Protein AF-A0A3B7A622-F1 (afdb_monomer_lite)

Radius of gyration: 19.05 Å; chains: 1; bounding box: 49×40×48 Å

Secondary structure (DSSP, 8-state):
--TT--HHHHHHHHTT-SEEEES-TT-THHHHHHHTT-EEEEPPPTT--HHHH-SSGGGGTTEEESGGGHHHHHHHGGGHHHHHHHHHHHHHHHHHHHHHHHHHHHHHHHTT--

pLDDT: mean 94.78, std 9.1, range [47.94, 98.69]

Structure (mmCIF, N/CA/C/O backbone):
data_AF-A0A3B7A622-F1
#
_entry.id   AF-A0A3B7A622-F1
#
loop_
_atom_site.group_PDB
_atom_site.id
_atom_site.type_symbol
_atom_site.label_atom_id
_atom_site.label_alt_id
_atom_site.label_comp_id
_atom_site.label_asym_id
_atom_site.label_entity_id
_atom_site.label_seq_id
_atom_site.pdbx_PDB_ins_code
_atom_site.Cartn_x
_atom_site.Cartn_y
_atom_site.Cartn_z
_atom_site.occupancy
_atom_site.B_iso_or_equiv
_atom_site.auth_seq_id
_atom_site.auth_comp_id
_atom_site.auth_asym_id
_atom_site.auth_atom_id
_atom_site.pdbx_PDB_model_num
ATOM 1 N N . MET A 1 1 ? -7.044 -13.020 -11.434 1.00 74.94 1 MET A N 1
ATOM 2 C CA . MET A 1 1 ? -8.142 -12.387 -10.680 1.00 74.94 1 MET A CA 1
ATOM 3 C C . MET A 1 1 ? -8.214 -13.049 -9.310 1.00 74.94 1 MET A C 1
ATOM 5 O O . MET A 1 1 ? -8.166 -14.276 -9.260 1.00 74.94 1 MET A O 1
ATOM 9 N N . ILE A 1 2 ? -8.195 -12.271 -8.225 1.00 89.12 2 ILE A N 1
ATOM 10 C CA . ILE A 1 2 ? -8.141 -12.774 -6.834 1.00 89.12 2 ILE A CA 1
ATOM 11 C C . ILE A 1 2 ? -9.452 -12.543 -6.068 1.00 89.12 2 ILE A C 1
ATOM 13 O O . ILE A 1 2 ? -9.516 -12.805 -4.872 1.00 89.12 2 ILE A O 1
ATOM 17 N N . ASP A 1 3 ? -10.492 -12.099 -6.770 1.00 86.62 3 ASP A N 1
ATOM 18 C CA . ASP A 1 3 ? -11.796 -11.773 -6.199 1.00 86.62 3 ASP A CA 1
ATOM 19 C C . ASP A 1 3 ? -12.456 -12.995 -5.550 1.00 86.62 3 ASP A C 1
ATOM 21 O O . ASP A 1 3 ? -12.301 -14.132 -6.006 1.00 86.62 3 ASP A O 1
ATOM 25 N N . GLY A 1 4 ? -13.186 -12.752 -4.458 1.00 90.94 4 GLY A N 1
ATOM 26 C CA . GLY A 1 4 ? -13.885 -13.791 -3.696 1.00 90.94 4 GLY A CA 1
ATOM 27 C C . GLY A 1 4 ? -12.982 -14.700 -2.854 1.00 90.94 4 GLY A C 1
ATOM 28 O O . GLY A 1 4 ? -13.478 -15.650 -2.255 1.00 90.94 4 GLY A O 1
ATOM 29 N N . LYS A 1 5 ? -11.672 -14.432 -2.794 1.00 95.19 5 LYS A N 1
ATOM 30 C CA . LYS A 1 5 ? -10.721 -15.176 -1.957 1.00 95.19 5 LYS A CA 1
ATOM 31 C C . LYS A 1 5 ? -10.599 -14.570 -0.567 1.00 95.19 5 LYS A C 1
ATOM 33 O O . LYS A 1 5 ? -10.667 -13.358 -0.391 1.00 95.19 5 LYS A O 1
ATOM 38 N N . SER A 1 6 ? -10.335 -15.422 0.416 1.00 96.56 6 SER A N 1
ATOM 39 C CA . SER A 1 6 ? -9.942 -14.978 1.753 1.00 96.56 6 SER A CA 1
ATOM 40 C C . SER A 1 6 ? -8.558 -14.317 1.741 1.00 96.56 6 SER A C 1
ATOM 42 O O . SER A 1 6 ? -7.710 -14.623 0.898 1.00 96.56 6 SER A O 1
ATOM 44 N N . HIS A 1 7 ? -8.270 -13.475 2.738 1.00 94.69 7 HIS A N 1
ATOM 45 C CA . HIS A 1 7 ? -6.940 -12.873 2.895 1.00 94.69 7 HIS A CA 1
ATOM 46 C C . HIS A 1 7 ? -5.817 -13.920 2.983 1.00 94.69 7 HIS A C 1
ATOM 48 O O . HIS A 1 7 ? -4.729 -13.699 2.457 1.00 94.69 7 HIS A O 1
ATOM 54 N N . ALA A 1 8 ? -6.080 -15.083 3.591 1.00 97.44 8 ALA A N 1
ATOM 55 C CA . ALA A 1 8 ? -5.104 -16.167 3.686 1.00 97.44 8 ALA A CA 1
ATOM 56 C C . ALA A 1 8 ? -4.768 -16.768 2.310 1.00 97.44 8 ALA A C 1
ATOM 58 O O . ALA A 1 8 ? -3.598 -16.992 1.996 1.00 97.44 8 ALA A O 1
ATOM 59 N N . GLU A 1 9 ? -5.776 -16.990 1.464 1.00 97.88 9 GLU A N 1
ATOM 60 C CA . GLU A 1 9 ? -5.575 -17.478 0.097 1.00 97.88 9 GLU A CA 1
ATOM 61 C C . GLU A 1 9 ? -4.857 -16.446 -0.775 1.00 97.88 9 GLU A C 1
ATOM 63 O O . GLU A 1 9 ? -3.948 -16.807 -1.525 1.00 97.88 9 GLU A O 1
ATOM 68 N N . VAL A 1 10 ? -5.229 -15.168 -0.655 1.00 97.62 10 VAL A N 1
ATOM 69 C CA . VAL A 1 10 ? -4.567 -14.061 -1.360 1.00 97.62 10 VAL A CA 1
ATOM 70 C C . VAL A 1 10 ? -3.096 -13.968 -0.954 1.00 97.62 10 VAL A C 1
ATOM 72 O O . VAL A 1 10 ? -2.223 -13.968 -1.820 1.00 97.62 10 VAL A O 1
ATOM 75 N N . ALA A 1 11 ? -2.791 -14.000 0.345 1.00 97.88 11 ALA A N 1
ATOM 76 C CA . ALA A 1 11 ? -1.416 -13.989 0.837 1.00 97.88 11 ALA A CA 1
ATOM 77 C C . ALA A 1 11 ? -0.616 -15.207 0.345 1.00 97.88 11 ALA A C 1
ATOM 79 O O . ALA A 1 11 ? 0.544 -15.080 -0.048 1.00 97.88 11 ALA A O 1
ATOM 80 N N . ALA A 1 12 ? -1.230 -16.395 0.317 1.00 98.06 12 ALA A N 1
ATOM 81 C CA . ALA A 1 12 ? -0.591 -17.593 -0.221 1.00 98.06 12 ALA A CA 1
ATOM 82 C C . ALA A 1 12 ? -0.281 -17.462 -1.721 1.00 98.06 12 ALA A C 1
ATOM 84 O O . ALA A 1 12 ? 0.737 -17.979 -2.176 1.00 98.06 12 ALA A O 1
ATOM 85 N N . ILE A 1 13 ? -1.135 -16.780 -2.492 1.00 97.75 13 ILE A N 1
ATOM 86 C CA . ILE A 1 13 ? -0.868 -16.455 -3.899 1.00 97.75 13 ILE A CA 1
ATOM 87 C C . ILE A 1 13 ? 0.295 -15.467 -4.001 1.00 97.75 13 ILE A C 1
ATOM 89 O O . ILE A 1 13 ? 1.241 -15.748 -4.735 1.00 97.75 13 ILE A O 1
ATOM 93 N N . PHE A 1 14 ? 0.267 -14.365 -3.244 1.00 98.12 14 PHE A N 1
ATOM 94 C CA . PHE A 1 14 ? 1.316 -13.345 -3.302 1.00 98.12 14 PHE A CA 1
ATOM 95 C C . PHE A 1 14 ? 2.700 -13.887 -2.957 1.00 98.12 14 PHE A C 1
ATOM 97 O O . PHE A 1 14 ? 3.646 -13.623 -3.688 1.00 98.12 14 PHE A O 1
ATOM 104 N N . LYS A 1 15 ? 2.813 -14.763 -1.955 1.00 98.00 15 LYS A N 1
ATOM 105 C CA . LYS A 1 15 ? 4.084 -15.419 -1.597 1.00 98.00 15 LYS A CA 1
ATOM 106 C C . LYS A 1 15 ? 4.678 -16.312 -2.699 1.00 98.00 15 LYS A C 1
ATOM 108 O O . LYS A 1 15 ? 5.817 -16.750 -2.571 1.00 98.00 15 LYS A O 1
ATOM 113 N N . ARG A 1 16 ? 3.916 -16.649 -3.748 1.00 97.75 16 ARG A N 1
ATOM 114 C CA . ARG A 1 16 ? 4.358 -17.521 -4.855 1.00 97.75 16 ARG A CA 1
ATOM 115 C C . ARG A 1 16 ? 4.586 -16.783 -6.170 1.00 97.75 16 ARG A C 1
ATOM 117 O O . ARG A 1 16 ? 5.110 -17.387 -7.105 1.00 97.75 16 ARG A O 1
ATOM 124 N N . VAL A 1 17 ? 4.167 -15.525 -6.282 1.00 97.62 17 VAL A N 1
ATOM 125 C CA . VAL A 1 17 ? 4.314 -14.738 -7.512 1.00 97.62 17 VAL A CA 1
ATOM 126 C C . VAL A 1 17 ? 5.420 -13.707 -7.352 1.00 97.62 17 VAL A C 1
ATOM 128 O O . VAL A 1 17 ? 5.717 -13.258 -6.253 1.00 97.62 17 VAL A O 1
ATOM 131 N N . LYS A 1 18 ? 6.036 -13.324 -8.470 1.00 97.62 18 LYS A N 1
ATOM 132 C CA . LYS A 1 18 ? 7.076 -12.287 -8.478 1.00 97.62 18 LYS A CA 1
ATOM 133 C C . LYS A 1 18 ? 6.486 -10.881 -8.487 1.00 97.62 18 LYS A C 1
ATOM 135 O O . LYS A 1 18 ? 7.056 -9.974 -7.890 1.00 97.62 18 LYS A O 1
ATOM 140 N N . THR A 1 19 ? 5.360 -10.713 -9.177 1.00 97.88 19 THR A N 1
ATOM 141 C CA . THR A 1 19 ? 4.769 -9.403 -9.439 1.00 97.88 19 THR A CA 1
ATOM 142 C C . THR A 1 19 ? 3.251 -9.495 -9.399 1.00 97.88 19 THR A C 1
ATOM 144 O O . THR A 1 19 ? 2.656 -10.382 -10.015 1.00 97.88 19 THR A O 1
ATOM 147 N N . PHE A 1 20 ? 2.637 -8.567 -8.680 1.00 97.88 20 PHE A N 1
ATOM 148 C CA . PHE A 1 20 ? 1.221 -8.251 -8.724 1.00 97.88 20 PHE A CA 1
ATOM 149 C C . PHE A 1 20 ? 1.031 -6.994 -9.578 1.00 97.88 20 PHE A C 1
ATOM 151 O O . PHE A 1 20 ? 1.732 -6.004 -9.385 1.00 97.88 20 PHE A O 1
ATOM 158 N N . ILE A 1 21 ? 0.108 -7.050 -10.537 1.00 98.00 21 ILE A N 1
ATOM 159 C CA . ILE A 1 21 ? -0.218 -5.931 -11.426 1.00 98.00 21 ILE A CA 1
ATOM 160 C C . ILE A 1 21 ? -1.689 -5.586 -11.210 1.00 98.00 21 ILE A C 1
ATOM 162 O O . ILE A 1 21 ? -2.544 -6.468 -11.337 1.00 98.00 21 ILE A O 1
ATOM 166 N N . SER A 1 22 ? -1.975 -4.324 -10.897 1.00 97.38 22 SER A N 1
ATOM 167 C CA . SER A 1 22 ? -3.328 -3.815 -10.669 1.00 97.38 22 SER A CA 1
ATOM 168 C C . SER A 1 22 ? -3.688 -2.719 -11.665 1.00 97.38 22 SER A C 1
ATOM 170 O O . SER A 1 22 ? -2.901 -1.809 -11.906 1.00 97.38 22 SER A O 1
ATOM 172 N N . TYR A 1 23 ? -4.909 -2.792 -12.193 1.00 96.19 23 TYR A N 1
ATOM 173 C CA . TYR A 1 23 ? -5.557 -1.696 -12.922 1.00 96.19 23 TYR A CA 1
ATOM 174 C C . TYR A 1 23 ? -6.470 -0.855 -12.016 1.00 96.19 23 TYR A C 1
ATOM 176 O O . TYR A 1 23 ? -6.941 0.192 -12.434 1.00 96.19 23 TYR A O 1
ATOM 184 N N . ASP A 1 24 ? -6.728 -1.310 -10.786 1.00 95.69 24 ASP A N 1
ATOM 185 C CA . ASP A 1 24 ? -7.339 -0.489 -9.741 1.00 95.69 24 ASP A CA 1
ATOM 186 C C . ASP A 1 24 ? -6.226 0.299 -9.042 1.00 95.69 24 ASP A C 1
ATOM 188 O O . ASP A 1 24 ? -5.376 -0.287 -8.354 1.00 95.69 24 ASP A O 1
ATOM 192 N N . THR A 1 25 ? -6.225 1.616 -9.253 1.00 95.75 25 THR A N 1
ATOM 193 C CA . THR A 1 25 ? -5.229 2.546 -8.720 1.00 95.75 25 THR A CA 1
ATOM 194 C C . THR A 1 25 ? -5.407 2.832 -7.229 1.00 95.75 25 THR A C 1
ATOM 196 O O . THR A 1 25 ? -4.525 3.427 -6.630 1.00 95.75 25 THR A O 1
ATOM 199 N N . TYR A 1 26 ? -6.467 2.363 -6.567 1.00 95.62 26 TYR A N 1
ATOM 200 C CA . TYR A 1 26 ? -6.691 2.597 -5.131 1.00 95.62 26 TYR A CA 1
ATOM 201 C C . TYR A 1 26 ? -6.788 1.303 -4.313 1.00 95.62 26 TYR A C 1
ATOM 203 O O . TYR A 1 26 ? -7.288 1.287 -3.185 1.00 95.62 26 TYR A O 1
ATOM 211 N N . THR A 1 27 ? -6.270 0.199 -4.853 1.00 94.44 27 THR A N 1
ATOM 212 C CA . THR A 1 27 ? -6.373 -1.107 -4.207 1.00 94.44 27 THR A CA 1
ATOM 213 C C . THR A 1 27 ? -5.435 -1.277 -3.005 1.00 94.44 27 THR A C 1
ATOM 215 O O . THR A 1 27 ? -4.224 -1.057 -3.088 1.00 94.44 27 THR A O 1
ATOM 218 N N . ALA A 1 28 ? -5.964 -1.797 -1.891 1.00 94.06 28 ALA A N 1
ATOM 219 C CA . ALA A 1 28 ? -5.148 -2.220 -0.746 1.00 94.06 28 ALA A CA 1
ATOM 220 C C . ALA A 1 28 ? -4.269 -3.449 -1.062 1.00 94.06 28 ALA A C 1
ATOM 222 O O . ALA A 1 28 ? -3.253 -3.686 -0.401 1.00 94.06 28 ALA A O 1
ATOM 223 N N . TYR A 1 29 ? -4.620 -4.220 -2.102 1.00 96.81 29 TYR A N 1
ATOM 224 C CA . TYR A 1 29 ? -3.871 -5.413 -2.500 1.00 96.81 29 TYR A CA 1
ATOM 225 C C . TYR A 1 29 ? -2.427 -5.115 -2.906 1.00 96.81 29 TYR A C 1
ATOM 227 O O . TYR A 1 29 ? -1.577 -5.991 -2.754 1.00 96.81 29 TYR A O 1
ATOM 235 N N . SER A 1 30 ? -2.129 -3.891 -3.348 1.00 97.69 30 SER A N 1
ATOM 236 C CA . SER A 1 30 ? -0.768 -3.468 -3.677 1.00 97.69 30 SER A CA 1
ATOM 237 C C . SER A 1 30 ? 0.154 -3.567 -2.462 1.00 97.69 30 SER A C 1
ATOM 239 O O . SER A 1 30 ? 1.198 -4.214 -2.519 1.00 97.69 30 SER A O 1
ATOM 241 N N . SER A 1 31 ? -0.264 -3.023 -1.316 1.00 97.50 31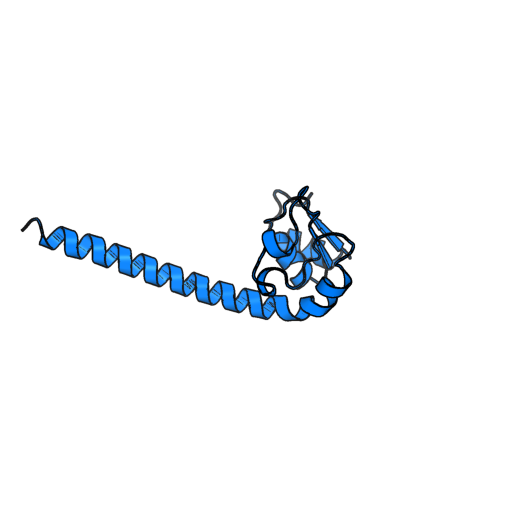 SER A N 1
ATOM 242 C CA . SER A 1 31 ? 0.512 -3.121 -0.076 1.00 97.50 31 SER A CA 1
ATOM 243 C C . SER A 1 31 ? 0.603 -4.563 0.427 1.00 97.50 31 SER A C 1
ATOM 245 O O . SER A 1 31 ? 1.657 -4.985 0.900 1.00 97.50 31 SER A O 1
ATOM 247 N N . PHE A 1 32 ? -0.462 -5.358 0.280 1.00 97.38 32 PHE A N 1
ATOM 248 C CA . PHE A 1 32 ? -0.444 -6.771 0.672 1.00 97.38 32 PHE A CA 1
ATOM 249 C C . PHE A 1 32 ? 0.524 -7.604 -0.170 1.00 97.38 32 PHE A C 1
ATOM 251 O O . PHE A 1 32 ? 1.210 -8.469 0.378 1.00 97.38 32 PHE A O 1
ATOM 258 N N . ALA A 1 33 ? 0.606 -7.342 -1.477 1.00 98.25 33 ALA A N 1
ATOM 259 C CA . ALA A 1 33 ? 1.563 -7.995 -2.361 1.00 98.25 33 ALA A CA 1
ATOM 260 C C . ALA A 1 33 ? 3.000 -7.723 -1.899 1.00 98.25 33 ALA A C 1
ATOM 262 O O . ALA A 1 33 ? 3.758 -8.675 -1.696 1.00 98.25 33 ALA A O 1
ATOM 263 N N . VAL A 1 34 ? 3.326 -6.455 -1.619 1.00 98.44 34 VAL A N 1
ATOM 264 C CA . VAL A 1 34 ? 4.657 -6.041 -1.144 1.00 98.44 34 VAL A CA 1
ATOM 265 C C . VAL A 1 34 ? 5.009 -6.696 0.187 1.00 98.44 34 VAL A C 1
ATOM 267 O O . VAL A 1 34 ? 6.080 -7.284 0.316 1.00 98.44 34 VAL A O 1
ATOM 270 N N . LEU A 1 35 ? 4.091 -6.680 1.159 1.00 98.19 35 LEU A N 1
ATOM 271 C CA . LEU A 1 35 ? 4.294 -7.324 2.464 1.00 98.19 35 LEU A CA 1
ATOM 272 C C . LEU A 1 35 ? 4.438 -8.853 2.364 1.00 98.19 35 LEU A C 1
ATOM 274 O O . LEU A 1 35 ? 5.032 -9.482 3.237 1.00 98.19 35 LEU A O 1
ATOM 278 N N . CYS A 1 36 ? 3.920 -9.462 1.296 1.00 98.31 36 CYS A N 1
ATOM 279 C CA . CYS A 1 36 ? 4.113 -10.879 0.990 1.00 98.31 36 CYS A CA 1
ATOM 280 C C . CYS A 1 36 ? 5.383 -11.168 0.168 1.00 98.31 36 CYS A C 1
ATOM 282 O O . CYS A 1 36 ? 5.654 -12.339 -0.105 1.00 98.31 36 CYS A O 1
ATOM 284 N N . GLY A 1 37 ? 6.151 -10.143 -0.214 1.00 97.75 37 GLY A N 1
ATOM 285 C CA . GLY A 1 37 ? 7.392 -10.259 -0.984 1.00 97.75 37 GLY A CA 1
ATOM 286 C C . GLY A 1 37 ? 7.226 -10.210 -2.507 1.00 97.75 37 GLY A C 1
ATOM 287 O O . GLY A 1 37 ? 8.204 -10.423 -3.222 1.00 97.75 37 GLY A O 1
ATOM 288 N N . ALA A 1 38 ? 6.025 -9.933 -3.019 1.00 98.19 38 ALA A N 1
ATOM 289 C CA . ALA A 1 38 ? 5.794 -9.718 -4.445 1.00 98.19 38 ALA A CA 1
ATOM 290 C C . ALA A 1 38 ? 5.922 -8.228 -4.788 1.00 98.19 38 ALA A C 1
ATOM 292 O O . ALA A 1 38 ? 5.373 -7.377 -4.092 1.00 98.19 38 ALA A O 1
ATOM 293 N N . ALA A 1 39 ? 6.593 -7.902 -5.894 1.00 98.25 39 ALA A N 1
ATOM 294 C CA . ALA A 1 39 ? 6.599 -6.536 -6.411 1.00 98.25 39 ALA A CA 1
ATOM 295 C C . ALA A 1 39 ? 5.171 -6.117 -6.792 1.00 98.25 39 ALA A C 1
ATOM 297 O O . ALA A 1 39 ? 4.425 -6.926 -7.343 1.00 98.25 39 ALA A O 1
ATOM 298 N N . SER A 1 40 ? 4.792 -4.867 -6.536 1.00 98.50 40 SER A N 1
ATOM 299 C CA . SER A 1 40 ? 3.477 -4.347 -6.912 1.00 98.50 40 SER A CA 1
ATOM 300 C C . SER A 1 40 ? 3.614 -3.268 -7.975 1.00 98.50 40 SER A C 1
ATOM 302 O O . SER A 1 40 ? 4.373 -2.321 -7.790 1.00 98.50 40 SER A O 1
ATOM 304 N N . VAL A 1 41 ? 2.852 -3.395 -9.060 1.00 98.69 41 VAL A N 1
ATOM 305 C CA . VAL A 1 41 ? 2.751 -2.398 -10.129 1.00 98.69 41 VAL A CA 1
ATOM 306 C C . VAL A 1 41 ? 1.292 -1.989 -10.273 1.00 98.69 41 VAL A C 1
ATOM 308 O O . VAL A 1 41 ? 0.425 -2.826 -10.518 1.00 98.69 41 VAL A O 1
ATOM 311 N N . VAL A 1 42 ? 1.021 -0.701 -10.138 1.00 98.38 42 VAL A N 1
ATOM 312 C CA . VAL A 1 42 ? -0.264 -0.096 -10.483 1.00 98.38 42 VAL A CA 1
ATOM 313 C C . VAL A 1 42 ? -0.132 0.511 -11.873 1.00 98.38 42 VAL A C 1
ATOM 315 O O . VAL A 1 42 ? 0.835 1.216 -12.146 1.00 98.38 42 VAL A O 1
ATOM 318 N N . ILE A 1 43 ? -1.081 0.226 -12.762 1.00 98.31 43 ILE A N 1
ATOM 319 C CA . ILE A 1 43 ? -1.120 0.836 -14.091 1.00 98.31 43 ILE A CA 1
ATOM 320 C C . ILE A 1 43 ? -1.637 2.276 -13.957 1.00 98.31 43 ILE A C 1
ATOM 322 O O . ILE A 1 43 ? -2.734 2.452 -13.431 1.00 98.31 43 ILE A O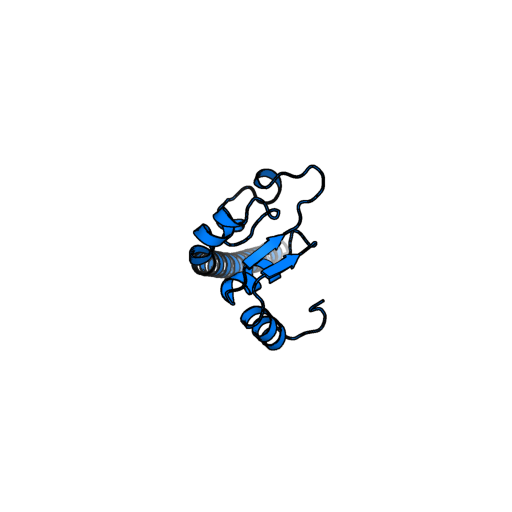 1
ATOM 326 N N . PRO A 1 44 ? -0.877 3.294 -14.409 1.00 97.75 44 PRO A N 1
ATOM 327 C CA . PRO A 1 44 ? -1.287 4.690 -14.320 1.00 97.75 44 PRO A CA 1
ATOM 328 C C . PRO A 1 44 ? -2.610 4.981 -15.024 1.00 97.75 44 PRO A C 1
ATOM 330 O O . PRO A 1 44 ? -2.853 4.507 -16.138 1.00 97.75 44 PRO A O 1
ATOM 333 N N . ASP A 1 45 ? -3.419 5.835 -14.404 1.00 96.88 45 ASP A N 1
ATOM 334 C CA . ASP A 1 45 ? -4.591 6.412 -15.049 1.00 96.88 45 ASP A CA 1
ATOM 335 C C . ASP A 1 45 ? -4.156 7.432 -16.106 1.00 96.88 45 ASP A C 1
ATOM 337 O O . ASP A 1 45 ? -3.169 8.159 -15.955 1.00 96.88 45 ASP A O 1
ATOM 341 N N . HIS A 1 46 ? -4.904 7.508 -17.206 1.00 96.38 46 HIS A N 1
ATOM 342 C CA . HIS A 1 46 ? -4.546 8.392 -18.308 1.00 96.38 46 HIS A CA 1
ATOM 343 C C . HIS A 1 46 ? -4.527 9.864 -17.864 1.00 96.38 46 HIS A C 1
ATOM 345 O O . HIS A 1 46 ? -5.555 10.430 -17.496 1.00 96.38 46 HIS A O 1
ATOM 351 N N . GLY A 1 47 ? -3.365 10.510 -17.993 1.00 96.38 47 GLY A N 1
ATOM 352 C CA . GLY A 1 47 ? -3.183 11.925 -17.662 1.00 96.38 47 GLY A CA 1
ATOM 353 C C . GLY A 1 47 ? -3.007 12.213 -16.170 1.00 96.38 47 GLY A C 1
ATOM 354 O O . GLY A 1 47 ? -2.987 13.382 -15.792 1.00 96.38 47 GLY A O 1
ATOM 355 N N . VAL A 1 48 ? -2.863 11.181 -15.334 1.00 97.56 48 VAL A N 1
ATOM 356 C CA . VAL A 1 48 ? -2.565 11.323 -13.907 1.00 97.56 48 VAL A CA 1
ATOM 357 C C . VAL A 1 48 ? -1.099 10.971 -13.683 1.00 97.56 48 VAL A C 1
ATOM 359 O O . VAL A 1 48 ? -0.642 9.897 -14.062 1.00 97.56 48 VAL A O 1
ATOM 362 N N . ASP A 1 49 ? -0.336 11.887 -13.089 1.00 96.88 49 ASP A N 1
ATOM 363 C CA . ASP A 1 49 ? 1.021 11.588 -12.636 1.00 96.88 49 ASP A CA 1
ATOM 364 C C . ASP A 1 49 ? 1.019 11.049 -11.194 1.00 96.88 49 ASP A C 1
ATOM 366 O O . ASP A 1 49 ? 0.072 11.241 -10.423 1.00 96.88 49 ASP A O 1
ATOM 370 N N . LYS A 1 50 ? 2.110 10.386 -10.794 1.00 96.81 50 LYS A N 1
ATOM 371 C CA . LYS A 1 50 ? 2.214 9.770 -9.463 1.00 96.81 50 LYS A CA 1
ATOM 372 C C . LYS A 1 50 ? 2.168 10.759 -8.294 1.00 96.81 50 LYS A C 1
ATOM 374 O O . LYS A 1 50 ? 1.911 10.327 -7.174 1.00 96.81 50 LYS A O 1
ATOM 379 N N . TYR A 1 51 ? 2.474 12.037 -8.512 1.00 97.00 51 TYR A N 1
ATOM 380 C CA . TYR A 1 51 ? 2.423 13.086 -7.488 1.00 97.00 51 TYR A CA 1
ATOM 381 C C . TYR A 1 51 ? 1.003 13.635 -7.316 1.00 97.00 51 TYR A C 1
ATOM 383 O O . TYR A 1 51 ? 0.654 14.067 -6.223 1.00 97.00 51 TYR A O 1
ATOM 391 N N . ALA A 1 52 ? 0.179 13.579 -8.362 1.00 97.25 52 ALA A N 1
ATOM 392 C CA . ALA A 1 52 ? -1.249 13.855 -8.285 1.00 97.25 52 ALA A CA 1
ATOM 393 C C . ALA A 1 52 ? -2.037 12.672 -7.693 1.00 97.25 52 ALA A C 1
ATOM 395 O O . ALA A 1 52 ? -2.952 12.888 -6.902 1.00 97.25 52 ALA A O 1
ATOM 396 N N . TRP A 1 53 ? -1.672 11.432 -8.044 1.00 96.94 53 TRP A N 1
ATOM 397 C CA . TRP A 1 53 ? -2.350 10.215 -7.573 1.00 96.94 53 TRP A CA 1
ATOM 398 C C . TRP A 1 53 ? -2.249 10.022 -6.051 1.00 96.94 53 TRP A C 1
ATOM 400 O O . TRP A 1 53 ? -3.269 9.928 -5.369 1.00 96.94 53 TRP A O 1
ATOM 410 N N . TYR A 1 54 ? -1.023 10.012 -5.521 1.00 96.50 54 TYR A N 1
ATOM 411 C CA . TYR A 1 54 ? -0.742 9.998 -4.084 1.00 96.50 54 TYR A CA 1
ATOM 412 C C . TYR A 1 54 ? 0.351 11.029 -3.776 1.00 96.50 54 TYR A C 1
ATOM 414 O O . TYR A 1 54 ? 1.542 10.740 -3.941 1.00 96.50 54 TYR A O 1
ATOM 422 N N . PRO A 1 55 ? -0.032 12.237 -3.324 1.00 96.69 55 PRO A N 1
ATOM 423 C CA . PRO A 1 55 ? 0.921 13.317 -3.088 1.00 96.69 55 PRO A CA 1
ATOM 424 C C . PRO A 1 55 ? 1.993 12.966 -2.056 1.00 96.69 55 PRO A C 1
ATOM 426 O O . PRO A 1 55 ? 3.177 13.219 -2.291 1.00 96.69 55 PRO A O 1
ATOM 429 N N . ASP A 1 56 ? 1.603 12.326 -0.950 1.00 96.94 56 ASP A N 1
ATOM 430 C CA . ASP A 1 56 ? 2.538 11.836 0.062 1.00 96.94 56 ASP A CA 1
ATOM 431 C C . ASP A 1 56 ? 3.347 10.648 -0.503 1.00 96.94 56 ASP A C 1
ATOM 433 O O . ASP A 1 56 ? 2.779 9.599 -0.824 1.00 96.94 56 ASP A O 1
ATOM 437 N N . PRO A 1 57 ? 4.682 10.759 -0.647 1.00 97.00 57 PRO A N 1
ATOM 438 C CA . PRO A 1 57 ? 5.520 9.642 -1.075 1.00 97.00 57 PRO A CA 1
ATOM 439 C C . PRO A 1 57 ? 5.388 8.408 -0.181 1.00 97.00 57 PRO A C 1
ATOM 441 O O . PRO A 1 57 ? 5.504 7.290 -0.683 1.00 97.00 57 PRO A O 1
ATOM 444 N N . ALA A 1 58 ? 5.119 8.591 1.117 1.00 97.44 58 ALA A N 1
ATOM 445 C CA . ALA A 1 58 ? 4.975 7.480 2.045 1.00 97.44 58 ALA A CA 1
ATOM 446 C C . ALA A 1 58 ? 3.768 6.598 1.718 1.00 97.44 58 ALA A C 1
ATOM 448 O O . ALA A 1 58 ? 3.802 5.398 1.977 1.00 97.44 58 ALA A O 1
ATOM 449 N N . ASP A 1 59 ? 2.729 7.157 1.094 1.00 96.38 59 ASP A N 1
ATOM 450 C CA . ASP A 1 59 ? 1.561 6.394 0.650 1.00 96.38 59 ASP A CA 1
ATOM 451 C C . ASP A 1 59 ? 1.810 5.530 -0.576 1.00 96.38 59 ASP A C 1
ATOM 453 O O . ASP A 1 59 ? 1.037 4.611 -0.836 1.00 96.38 59 ASP A O 1
ATOM 457 N N . ARG A 1 60 ? 2.908 5.776 -1.289 1.00 97.38 60 ARG A N 1
ATOM 458 C CA . ARG A 1 60 ? 3.278 5.011 -2.476 1.00 97.38 60 ARG A CA 1
ATOM 459 C C . ARG A 1 60 ? 4.285 3.906 -2.177 1.00 97.38 60 ARG A C 1
ATOM 461 O O . ARG A 1 60 ? 4.529 3.100 -3.063 1.00 97.38 60 ARG A O 1
ATOM 468 N N . TYR A 1 61 ? 4.927 3.891 -1.000 1.00 98.56 61 TYR A N 1
ATOM 469 C CA . TYR A 1 61 ? 6.067 3.002 -0.731 1.00 98.56 61 TYR A CA 1
ATOM 470 C C . TYR A 1 61 ? 5.788 1.560 -1.168 1.00 98.56 61 TYR A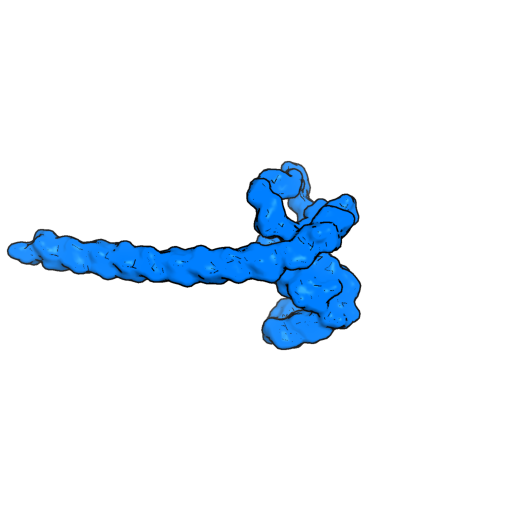 C 1
ATOM 472 O O . TYR A 1 61 ? 4.706 1.025 -0.930 1.00 98.56 61 TYR A O 1
ATOM 480 N N . GLY A 1 62 ? 6.767 0.934 -1.822 1.00 98.31 62 GLY A N 1
ATOM 481 C CA . GLY A 1 62 ? 6.639 -0.433 -2.326 1.00 98.31 62 GLY A CA 1
ATOM 482 C C . GLY A 1 62 ? 5.810 -0.598 -3.602 1.00 98.31 62 GLY A C 1
ATOM 483 O O . GLY A 1 62 ? 5.776 -1.700 -4.147 1.00 98.31 62 GLY A O 1
ATOM 484 N N . VAL A 1 63 ? 5.146 0.450 -4.096 1.00 98.56 63 VAL A N 1
ATOM 485 C CA . VAL A 1 63 ? 4.227 0.367 -5.238 1.00 98.56 63 VAL A CA 1
ATOM 486 C C . VAL A 1 63 ? 4.777 1.144 -6.424 1.00 98.56 63 VAL A C 1
ATOM 488 O O . VAL A 1 63 ? 4.907 2.361 -6.378 1.00 98.56 63 VAL A O 1
ATOM 491 N N . ALA A 1 64 ? 5.055 0.446 -7.519 1.00 98.62 64 ALA A N 1
ATOM 492 C CA . ALA A 1 64 ? 5.455 1.089 -8.759 1.00 98.62 64 ALA A CA 1
ATOM 493 C C . ALA A 1 64 ? 4.222 1.707 -9.429 1.00 98.62 64 ALA A C 1
ATOM 495 O O . ALA A 1 64 ? 3.240 1.003 -9.682 1.00 98.62 64 ALA A O 1
ATOM 496 N N . TYR A 1 65 ? 4.265 3.005 -9.719 1.00 98.25 65 TYR A N 1
ATOM 497 C CA . TYR A 1 65 ? 3.293 3.642 -10.601 1.00 98.25 65 TYR A CA 1
ATOM 498 C C . TYR A 1 65 ? 3.781 3.501 -12.043 1.00 98.25 65 TYR A C 1
ATOM 500 O O . TYR A 1 65 ? 4.648 4.251 -12.478 1.00 98.25 65 TYR A O 1
ATOM 508 N N . GLY A 1 66 ? 3.274 2.489 -12.744 1.00 98.06 66 GLY A N 1
ATOM 509 C CA . GLY A 1 66 ? 3.819 2.038 -14.022 1.00 98.06 66 GLY A CA 1
ATOM 510 C C . GLY A 1 66 ? 5.058 1.150 -13.871 1.00 98.06 66 GLY A C 1
ATOM 511 O O . GLY A 1 66 ? 5.619 0.979 -12.788 1.00 98.06 66 GLY A O 1
ATOM 512 N N . PHE A 1 67 ? 5.474 0.519 -14.971 1.00 97.94 67 PHE A N 1
ATOM 513 C CA . PHE A 1 67 ? 6.630 -0.391 -14.979 1.00 97.94 67 PHE A CA 1
ATOM 514 C C . PHE A 1 67 ? 7.969 0.355 -14.879 1.00 97.94 67 PHE A C 1
ATOM 516 O O . PHE A 1 67 ? 8.980 -0.221 -14.486 1.00 97.94 67 PHE A O 1
ATOM 523 N N . GLU A 1 68 ? 7.974 1.636 -15.221 1.00 96.69 68 GLU A N 1
ATOM 524 C CA . GLU A 1 68 ? 9.100 2.554 -15.120 1.00 96.69 68 GLU A CA 1
ATOM 525 C C . GLU A 1 68 ? 9.502 2.865 -13.670 1.00 96.69 68 GLU A C 1
ATOM 527 O O . GLU A 1 68 ? 10.649 3.226 -13.429 1.00 96.69 68 GLU A O 1
ATOM 532 N N . ASP A 1 69 ? 8.596 2.685 -12.702 1.00 97.69 69 ASP A N 1
ATOM 533 C CA . ASP A 1 69 ? 8.809 3.053 -11.293 1.00 97.69 69 ASP A CA 1
ATOM 534 C C . ASP A 1 69 ? 9.176 1.850 -10.401 1.00 97.69 69 ASP A C 1
ATOM 536 O O . ASP A 1 69 ? 9.119 1.918 -9.172 1.00 97.69 69 ASP A O 1
ATOM 540 N N . ILE A 1 70 ? 9.543 0.715 -11.011 1.00 97.56 70 ILE A N 1
ATOM 541 C CA . ILE A 1 70 ? 9.856 -0.535 -10.298 1.00 97.56 70 ILE A CA 1
ATOM 542 C C . ILE A 1 70 ? 11.063 -0.385 -9.371 1.00 97.56 70 ILE A C 1
ATOM 544 O O . ILE A 1 70 ? 11.043 -0.922 -8.265 1.00 97.56 70 ILE A O 1
ATOM 548 N N . GLU A 1 71 ? 12.108 0.324 -9.797 1.00 98.06 71 GLU A N 1
ATOM 549 C CA . GLU A 1 71 ? 13.316 0.509 -8.983 1.00 98.06 71 GLU A CA 1
ATOM 550 C C . GLU A 1 71 ? 12.981 1.227 -7.672 1.00 98.06 71 GLU A C 1
ATOM 552 O O . GLU A 1 71 ? 13.252 0.709 -6.589 1.00 98.06 71 GLU A O 1
ATOM 557 N N . TRP A 1 72 ? 12.250 2.337 -7.767 1.00 97.94 72 TRP A N 1
ATOM 558 C CA . TRP A 1 72 ? 11.759 3.080 -6.611 1.00 97.94 72 TRP A CA 1
ATOM 559 C C . TRP A 1 72 ? 10.872 2.223 -5.694 1.00 97.94 72 TRP A C 1
ATOM 561 O O . TRP A 1 72 ? 10.990 2.272 -4.464 1.00 97.94 72 TRP A O 1
ATOM 571 N N . ALA A 1 73 ? 9.996 1.401 -6.277 1.00 98.44 73 ALA A N 1
ATOM 572 C CA . ALA A 1 73 ? 9.139 0.500 -5.517 1.00 98.44 73 ALA A CA 1
ATOM 573 C C . ALA A 1 73 ? 9.960 -0.526 -4.722 1.00 98.44 73 ALA A C 1
ATOM 575 O O . ALA A 1 73 ? 9.711 -0.729 -3.536 1.00 98.44 73 ALA A O 1
ATOM 576 N N . LEU A 1 74 ? 10.978 -1.137 -5.332 1.00 98.12 74 LEU A N 1
ATOM 577 C CA . LEU A 1 74 ? 11.854 -2.099 -4.658 1.00 98.12 74 LEU A CA 1
ATOM 578 C C . LEU A 1 74 ? 12.689 -1.443 -3.551 1.00 98.12 74 LEU A C 1
ATOM 580 O O . LEU A 1 74 ? 12.800 -2.001 -2.459 1.00 98.12 74 LEU A O 1
ATOM 584 N N . GLU A 1 75 ? 13.230 -0.249 -3.798 1.00 98.56 75 GLU A N 1
ATOM 585 C CA . GLU A 1 75 ? 14.006 0.513 -2.812 1.00 98.56 75 GLU A CA 1
ATOM 586 C C . GLU A 1 75 ? 13.176 0.922 -1.589 1.00 98.56 75 GLU A C 1
ATOM 588 O O . GLU A 1 75 ? 13.681 0.973 -0.463 1.00 98.56 75 GLU A O 1
ATOM 593 N N . THR A 1 76 ? 11.892 1.221 -1.794 1.00 98.69 76 THR A N 1
ATOM 594 C CA . THR A 1 76 ? 10.988 1.678 -0.730 1.00 98.69 76 THR A CA 1
ATOM 595 C C . THR A 1 76 ? 10.157 0.562 -0.101 1.00 98.69 76 THR A C 1
ATOM 597 O O . THR A 1 76 ? 9.583 0.781 0.967 1.00 98.69 76 THR A O 1
ATOM 600 N N . ALA A 1 77 ? 10.137 -0.644 -0.677 1.00 98.56 77 ALA A N 1
ATOM 601 C CA . ALA A 1 77 ? 9.400 -1.799 -0.161 1.00 98.56 77 ALA A CA 1
ATOM 602 C C . ALA A 1 77 ? 9.652 -2.104 1.332 1.00 98.56 77 ALA A C 1
ATOM 604 O O . ALA A 1 77 ? 8.675 -2.347 2.046 1.00 98.56 77 ALA A O 1
ATOM 605 N N . PRO A 1 78 ? 10.891 -2.018 1.868 1.00 98.50 78 PRO A N 1
ATOM 606 C CA . PRO A 1 78 ? 11.130 -2.243 3.296 1.00 98.50 78 PRO A CA 1
ATOM 607 C C . PRO A 1 78 ? 10.374 -1.279 4.226 1.00 98.50 78 PRO A C 1
ATOM 609 O O . PRO A 1 78 ? 10.174 -1.596 5.392 1.00 98.50 78 PRO A O 1
ATOM 612 N N . ARG A 1 79 ? 9.931 -0.117 3.725 1.00 98.56 79 ARG A N 1
ATOM 613 C CA . ARG A 1 79 ? 9.242 0.929 4.505 1.00 98.56 79 ARG A CA 1
ATOM 614 C C . ARG A 1 79 ? 7.728 0.730 4.584 1.00 98.56 79 ARG A C 1
ATOM 616 O O . ARG A 1 79 ? 7.051 1.465 5.302 1.00 98.56 79 ARG A O 1
ATOM 623 N N . VAL A 1 80 ? 7.176 -0.231 3.838 1.00 98.25 80 VAL A N 1
ATOM 624 C CA . VAL A 1 80 ? 5.722 -0.440 3.763 1.00 98.25 80 VAL A CA 1
ATOM 625 C C . VAL A 1 80 ? 5.146 -0.875 5.102 1.00 98.25 80 VAL A C 1
ATOM 627 O O . VAL A 1 80 ? 4.096 -0.371 5.488 1.00 98.25 80 VAL A O 1
ATOM 630 N N . LEU A 1 81 ? 5.832 -1.762 5.832 1.00 98.25 81 LEU A N 1
ATOM 631 C CA . LEU A 1 81 ? 5.354 -2.233 7.134 1.00 98.25 81 LEU A CA 1
ATOM 632 C C . LEU A 1 81 ? 5.193 -1.071 8.121 1.00 98.25 81 LEU A C 1
ATOM 634 O O . LEU A 1 81 ? 4.120 -0.905 8.695 1.00 98.25 81 LEU A O 1
ATOM 638 N N . ASP A 1 82 ? 6.217 -0.227 8.244 1.00 98.25 82 ASP A N 1
ATOM 639 C CA . ASP A 1 82 ? 6.185 0.931 9.139 1.00 98.25 82 ASP A CA 1
ATOM 640 C C . ASP A 1 82 ? 5.067 1.908 8.755 1.00 98.25 82 ASP A C 1
ATOM 642 O O . ASP A 1 82 ? 4.334 2.384 9.622 1.00 98.25 82 ASP A O 1
ATOM 646 N N . ARG A 1 83 ? 4.858 2.166 7.452 1.00 97.44 83 ARG A N 1
ATOM 647 C CA . ARG A 1 83 ? 3.738 3.008 6.999 1.00 97.44 83 ARG A CA 1
ATOM 648 C C . ARG A 1 83 ? 2.384 2.411 7.382 1.00 97.44 83 ARG A C 1
ATOM 650 O O . ARG A 1 83 ? 1.498 3.166 7.779 1.00 97.44 83 ARG A O 1
ATOM 657 N N . MET A 1 84 ? 2.208 1.095 7.260 1.00 97.25 84 MET A N 1
ATOM 658 C CA . MET A 1 84 ? 0.948 0.438 7.622 1.00 97.25 84 MET A CA 1
ATOM 659 C C . MET A 1 84 ? 0.678 0.511 9.125 1.00 97.25 84 MET A C 1
ATOM 661 O O . MET A 1 84 ? -0.449 0.804 9.508 1.00 97.25 84 MET A O 1
ATOM 665 N N . LEU A 1 85 ? 1.705 0.347 9.964 1.00 97.75 85 LEU A N 1
ATOM 666 C CA . LEU A 1 85 ? 1.577 0.499 11.417 1.00 97.75 85 LEU A CA 1
ATOM 667 C C . LEU A 1 85 ? 1.191 1.932 11.816 1.00 97.75 85 LEU A C 1
ATOM 669 O O . LEU A 1 85 ? 0.351 2.124 12.693 1.00 97.75 85 LEU A O 1
ATOM 673 N N . VAL A 1 86 ? 1.747 2.945 11.141 1.00 97.69 86 VAL A N 1
ATOM 674 C CA . VAL A 1 86 ? 1.334 4.347 11.339 1.00 97.69 86 VAL A CA 1
ATOM 675 C C . VAL A 1 86 ? -0.131 4.545 10.939 1.00 97.69 86 VAL A C 1
ATOM 677 O O . VAL A 1 86 ? -0.901 5.100 11.717 1.00 97.69 86 VAL A O 1
ATOM 680 N N . LYS A 1 87 ? -0.545 4.038 9.769 1.00 95.75 87 LYS A N 1
ATOM 681 C CA . LYS A 1 87 ? -1.944 4.128 9.313 1.00 95.75 87 LYS A CA 1
ATOM 682 C C . LYS A 1 87 ? -2.919 3.426 10.258 1.00 95.75 87 LYS A C 1
ATOM 684 O O . LYS A 1 87 ? -4.017 3.928 10.475 1.00 95.75 87 LYS A O 1
ATOM 689 N N . GLU A 1 88 ? -2.534 2.281 10.814 1.00 96.94 88 GLU A N 1
ATOM 690 C CA . GLU A 1 88 ? -3.334 1.556 11.802 1.00 96.94 88 GLU A CA 1
ATOM 691 C C . GLU A 1 88 ? -3.517 2.384 13.081 1.00 96.94 88 GLU A C 1
ATOM 693 O O . GLU A 1 88 ? -4.645 2.553 13.548 1.00 96.94 88 GLU A O 1
ATOM 698 N N . ALA A 1 89 ? -2.435 2.969 13.604 1.00 97.88 89 ALA A N 1
ATOM 699 C CA . ALA A 1 89 ? -2.493 3.840 14.776 1.00 97.88 89 ALA A CA 1
ATOM 700 C C . ALA A 1 89 ? -3.372 5.082 14.536 1.00 97.88 89 ALA A C 1
ATOM 702 O O . ALA A 1 89 ? -4.215 5.412 15.375 1.00 97.88 89 ALA A O 1
ATOM 703 N N . ASP A 1 90 ? -3.229 5.731 13.377 1.00 97.25 90 ASP A N 1
ATOM 704 C CA . ASP A 1 90 ? -4.062 6.872 12.983 1.00 97.25 90 ASP A CA 1
ATOM 705 C C . ASP A 1 90 ? -5.536 6.468 12.847 1.00 97.25 90 ASP A C 1
ATOM 707 O O . ASP A 1 90 ? -6.425 7.186 13.306 1.00 97.25 90 ASP A O 1
ATOM 711 N N . SER A 1 91 ? -5.816 5.292 12.276 1.00 97.00 91 SER A N 1
ATOM 712 C CA . SER A 1 91 ? -7.178 4.766 12.157 1.00 97.00 91 SER A CA 1
ATOM 713 C C . SER A 1 91 ? -7.823 4.550 13.525 1.00 97.00 91 SER A C 1
ATOM 715 O O . SER A 1 91 ? -8.969 4.948 13.724 1.00 97.00 91 SER A O 1
ATOM 717 N N . LEU A 1 92 ? -7.104 3.945 14.476 1.00 97.81 92 LEU A N 1
ATOM 718 C CA . LEU A 1 92 ? -7.603 3.740 15.839 1.00 97.81 92 LEU A CA 1
ATOM 719 C C . LEU A 1 92 ? -7.885 5.075 16.532 1.00 97.81 92 LEU A C 1
ATOM 721 O O . LEU A 1 92 ? -8.949 5.250 17.123 1.00 97.81 92 LEU A O 1
ATOM 725 N N . LYS A 1 93 ? -6.966 6.038 16.404 1.00 98.19 93 LYS A N 1
ATOM 726 C CA . LYS A 1 93 ? -7.147 7.390 16.938 1.00 98.19 93 LYS A CA 1
ATOM 727 C C . LYS A 1 93 ? -8.393 8.063 16.360 1.00 98.19 93 LYS A C 1
ATOM 729 O O . LYS A 1 93 ? -9.172 8.638 17.113 1.00 98.19 93 LYS A O 1
ATOM 734 N N . ASN A 1 94 ? -8.596 7.976 15.048 1.00 98.00 94 ASN A N 1
ATOM 735 C CA . ASN A 1 94 ? -9.739 8.596 14.379 1.00 98.00 94 ASN A CA 1
ATOM 736 C C . ASN A 1 94 ? -11.075 7.982 14.820 1.00 98.00 94 ASN A C 1
ATOM 738 O O . ASN A 1 94 ? -12.047 8.714 14.980 1.00 98.00 94 ASN A O 1
ATOM 742 N N . VAL A 1 95 ? -11.127 6.666 15.062 1.00 98.00 95 VAL A N 1
ATOM 743 C CA . VAL A 1 95 ? -12.328 6.008 15.608 1.00 98.00 95 VAL A CA 1
ATOM 744 C C . VAL A 1 95 ? -12.639 6.511 17.018 1.00 98.00 95 VAL A C 1
ATOM 746 O O . VAL A 1 95 ? -13.800 6.789 17.311 1.00 98.00 95 VAL A O 1
ATOM 749 N N . SER A 1 96 ? -11.624 6.669 17.872 1.00 97.56 96 SER A N 1
ATOM 750 C CA . SER A 1 96 ? -11.813 7.223 19.217 1.00 97.56 96 SER A CA 1
ATOM 751 C C . SER A 1 96 ? -12.338 8.657 19.174 1.00 97.56 96 SER A C 1
ATOM 753 O O . SER A 1 96 ? -13.341 8.946 19.817 1.00 97.56 96 SER A O 1
ATOM 755 N N . LEU A 1 97 ? -11.720 9.525 18.362 1.00 98.00 97 LEU A N 1
ATOM 756 C CA . LEU A 1 97 ? -12.160 10.916 18.196 1.00 98.00 97 LEU A CA 1
ATOM 757 C C . LEU A 1 97 ? -13.601 10.995 17.685 1.00 98.00 97 LEU A C 1
ATOM 759 O O . LEU A 1 97 ? -14.406 11.745 18.220 1.00 98.00 97 LEU A O 1
ATOM 763 N N . PHE A 1 98 ? -13.956 10.167 16.701 1.00 97.94 98 PHE A N 1
ATOM 764 C CA . PHE A 1 98 ? -15.327 10.104 16.207 1.00 97.94 98 PHE A CA 1
ATOM 765 C C . PHE A 1 98 ? -16.321 9.689 17.302 1.00 97.94 98 PHE A C 1
ATOM 767 O O . PHE A 1 98 ? -17.398 10.271 17.408 1.00 97.94 98 PHE A O 1
ATOM 774 N N . ALA A 1 99 ? -15.983 8.687 18.118 1.00 97.44 99 ALA A N 1
ATOM 775 C CA . ALA A 1 99 ? -16.847 8.258 19.214 1.00 97.44 99 ALA A CA 1
ATOM 776 C C . ALA A 1 99 ? -17.033 9.370 20.262 1.00 97.44 99 ALA A C 1
ATOM 778 O O . ALA A 1 99 ? -18.153 9.586 20.720 1.00 97.44 99 ALA A O 1
ATOM 779 N N . GLU A 1 100 ? -15.962 10.091 20.601 1.00 97.19 100 GLU A N 1
ATOM 780 C CA . GLU A 1 100 ? -16.000 11.253 21.496 1.00 97.19 100 GLU A CA 1
ATOM 781 C C . GLU A 1 100 ? -16.890 12.370 20.934 1.00 97.19 100 GLU A C 1
ATOM 783 O O . GLU A 1 100 ? -17.790 12.836 21.633 1.00 97.19 100 GLU A O 1
ATOM 788 N N . ASP A 1 101 ? -16.713 12.730 19.660 1.00 97.00 101 ASP A N 1
ATOM 789 C CA . ASP A 1 101 ? -17.511 13.756 18.979 1.00 97.00 101 ASP A CA 1
ATOM 790 C C . ASP A 1 101 ? -19.007 13.404 18.979 1.00 97.00 101 ASP A C 1
ATOM 792 O O . ASP A 1 101 ? -19.865 14.251 19.242 1.00 97.00 101 ASP A O 1
ATOM 796 N N . VAL A 1 102 ? -19.336 12.135 18.712 1.00 97.00 102 VAL A N 1
ATOM 797 C CA . VAL A 1 102 ? -20.717 11.634 18.725 1.00 97.00 102 VAL A CA 1
ATOM 798 C C . VAL A 1 102 ? -21.319 11.726 20.125 1.00 97.00 102 VAL A C 1
ATOM 800 O O . VAL A 1 102 ? -22.431 12.238 20.275 1.00 97.00 102 VAL A O 1
ATOM 803 N N . LEU A 1 103 ? -20.604 11.256 21.151 1.00 96.19 103 LEU A N 1
ATOM 804 C CA . LEU A 1 103 ? -21.077 11.320 22.535 1.00 96.19 103 LEU A CA 1
ATOM 805 C C . LEU A 1 103 ? -21.299 12.772 22.965 1.00 96.19 103 LEU A C 1
ATOM 807 O O . LEU A 1 103 ? -22.383 13.107 23.441 1.00 96.19 103 LEU A O 1
ATOM 811 N N . GLN A 1 104 ? -20.334 13.652 22.693 1.00 95.44 104 GLN A N 1
ATOM 812 C CA . GLN A 1 104 ? -20.431 15.071 23.014 1.00 95.44 104 GLN A CA 1
ATOM 813 C C . GLN A 1 104 ? -21.621 15.742 22.310 1.00 95.44 104 GLN A C 1
ATOM 815 O O . GLN A 1 104 ? -22.328 16.547 22.921 1.00 95.44 104 GLN A O 1
ATOM 820 N N . TYR A 1 105 ? -21.867 15.428 21.034 1.00 95.25 105 TYR A N 1
ATOM 821 C CA . TYR A 1 105 ? -22.997 15.984 20.290 1.00 95.25 105 TYR A CA 1
ATOM 822 C C . TYR A 1 105 ? -24.342 15.611 20.927 1.00 95.25 105 TYR A C 1
ATOM 824 O O . TYR A 1 105 ? -25.191 16.484 21.135 1.00 95.25 105 TYR A O 1
ATOM 832 N N . PHE A 1 106 ? -24.538 14.336 21.269 1.00 93.88 106 PHE A N 1
ATOM 833 C CA . PHE A 1 106 ? -25.803 13.867 21.835 1.00 93.88 106 PHE A CA 1
ATOM 834 C C . PHE A 1 106 ? -25.992 14.266 23.308 1.00 93.88 106 PHE A C 1
ATOM 836 O O . PHE A 1 106 ? -27.111 14.609 23.693 1.00 93.88 106 PHE A O 1
ATOM 843 N N . GLU A 1 107 ? -24.929 14.318 24.115 1.00 91.88 107 GLU A N 1
ATOM 844 C CA . GLU A 1 107 ? -24.988 14.824 25.496 1.00 91.88 107 GLU A CA 1
ATOM 845 C C . GLU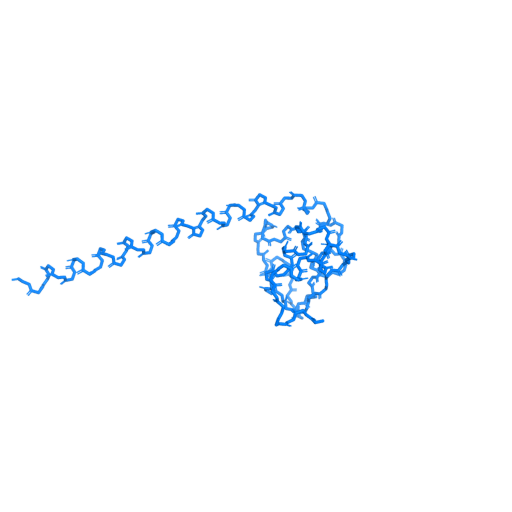 A 1 107 ? -25.366 16.313 25.534 1.00 91.88 107 GLU A C 1
ATOM 847 O O . GLU A 1 107 ? -26.304 16.708 26.237 1.00 91.88 107 GLU A O 1
ATOM 852 N N . ASN A 1 108 ? -24.715 17.138 24.708 1.00 83.19 108 ASN A N 1
ATOM 853 C CA . ASN A 1 108 ? -25.001 18.572 24.643 1.00 83.19 108 ASN A CA 1
ATOM 854 C C . ASN A 1 108 ? -26.390 18.868 24.068 1.00 83.19 108 ASN A C 1
ATOM 856 O O . ASN A 1 108 ? -27.056 19.791 24.531 1.00 83.19 108 ASN A O 1
ATOM 860 N N . SER A 1 109 ? -26.858 18.072 23.102 1.00 72.44 109 SER A N 1
ATOM 861 C CA . SER A 1 109 ? -28.210 18.224 22.546 1.00 72.44 109 SER A CA 1
ATOM 862 C C . SER A 1 109 ? -29.294 17.890 23.575 1.00 72.44 109 SER A C 1
ATOM 864 O O . SER A 1 109 ? -30.314 18.563 23.618 1.00 72.44 109 SER A O 1
ATOM 866 N N . SER A 1 110 ? -29.051 16.927 24.473 1.00 61.06 110 SER A N 1
ATOM 867 C CA . SER A 1 110 ? -29.994 16.596 25.553 1.00 61.06 110 SER A CA 1
ATOM 868 C C . SER A 1 110 ? -30.128 17.697 26.619 1.00 61.06 110 SER A C 1
ATOM 870 O O . SER A 1 110 ? -31.123 17.753 27.336 1.00 61.06 110 SER A O 1
ATOM 872 N N . SER A 1 111 ? -29.137 18.592 26.703 1.00 59.12 111 SER A N 1
ATOM 873 C CA . SER A 1 111 ? -29.083 19.701 27.666 1.00 59.12 111 SER A CA 1
ATOM 874 C C . SER A 1 111 ? -29.807 20.967 27.185 1.00 59.12 111 SER 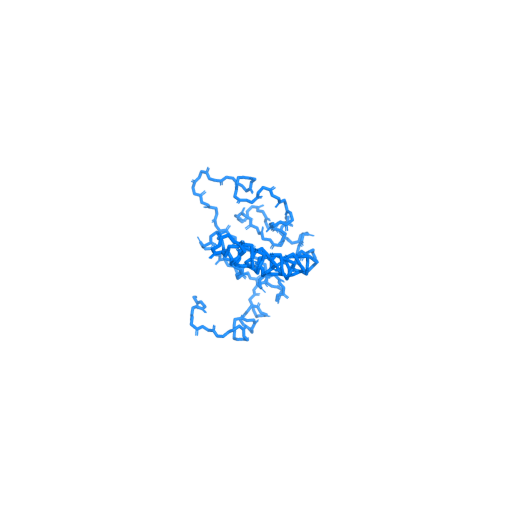A C 1
ATOM 876 O O . SER A 1 111 ? -29.986 21.893 27.969 1.00 59.12 111 SER A O 1
ATOM 878 N N . LEU A 1 112 ? -30.176 21.035 25.899 1.00 57.56 112 LEU A N 1
ATOM 879 C CA . LEU A 1 112 ? -30.885 22.165 25.277 1.00 57.56 112 LEU A CA 1
ATOM 880 C C . LEU A 1 112 ? -32.413 21.975 25.239 1.00 57.56 112 LEU A C 1
ATOM 882 O O . LEU A 1 112 ? -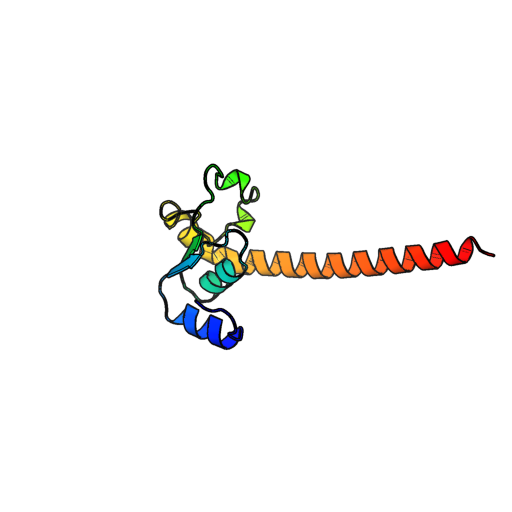33.130 22.946 25.011 1.00 57.56 112 LEU A O 1
ATOM 886 N N . ASP A 1 113 ? -32.894 20.754 25.491 1.00 56.19 113 ASP A N 1
ATOM 887 C CA . ASP A 1 113 ? -34.320 20.389 25.521 1.00 56.19 113 ASP A CA 1
ATOM 888 C C . ASP A 1 113 ? -34.919 20.368 26.949 1.00 56.19 113 ASP A C 1
ATOM 890 O O . ASP A 1 113 ? -36.035 19.880 27.150 1.00 56.19 113 ASP A O 1
ATOM 894 N N . MET A 1 114 ? -34.196 20.894 27.948 1.00 47.94 114 MET A N 1
ATOM 895 C CA . MET A 1 114 ? -34.604 20.968 29.361 1.00 47.94 114 MET A CA 1
ATOM 896 C C . MET A 1 114 ? -34.554 22.408 29.878 1.00 47.94 114 MET A C 1
ATOM 898 O O . MET A 1 114 ? -35.472 22.781 30.643 1.00 47.94 114 MET A O 1
#

Foldseek 3Di:
DCPPDDLVVLLVVLLPEQEDEDQPLPDPSCLSSLVSPHQYEHEDDPPDDPCNSPVDVLVCALYADPPVRRVRNVVRSVSSVVSVVVVVVVVVVVVVVVVVVVVVVVVVVVVVVD

Sequence (114 aa):
MIDGKSHAEVAAIFKRVKTFISYDTYTAYSSFAVLCGAASVVIPDHGVDKYAWYPDPADRYGVAYGFEDIEWALETAPRVLDRMLVKEADSLKNVSLFAEDVLQYFENSSSLDM